Protein AF-A0A7K3Y9C2-F1 (afdb_monomer_lite)

Structure (mmCIF, N/CA/C/O backbone):
data_AF-A0A7K3Y9C2-F1
#
_entry.id   AF-A0A7K3Y9C2-F1
#
loop_
_atom_site.group_PDB
_atom_site.id
_atom_site.type_symbol
_atom_site.label_atom_id
_atom_site.label_alt_id
_atom_site.label_comp_id
_atom_site.label_asym_id
_atom_site.label_entity_id
_atom_site.label_seq_id
_atom_site.pdbx_PDB_ins_code
_atom_site.Cartn_x
_atom_site.Cartn_y
_atom_site.Cartn_z
_atom_site.occupancy
_atom_site.B_iso_or_equiv
_atom_site.auth_seq_id
_atom_site.auth_comp_id
_atom_site.auth_asym_id
_atom_site.auth_atom_id
_atom_site.pdbx_PDB_model_num
ATOM 1 N N . ALA A 1 1 ? -25.890 19.179 -31.217 1.00 47.84 1 ALA A N 1
ATOM 2 C CA . ALA A 1 1 ? -26.112 20.233 -30.211 1.00 47.84 1 ALA A CA 1
ATOM 3 C C . ALA A 1 1 ? -24.757 20.587 -29.612 1.00 47.84 1 ALA A C 1
ATOM 5 O O . ALA A 1 1 ? -24.184 19.754 -28.924 1.00 47.84 1 ALA A O 1
ATOM 6 N N . GLY A 1 2 ? -24.186 21.735 -29.985 1.00 57.38 2 GLY A N 1
ATOM 7 C CA . GLY A 1 2 ? -22.928 22.214 -29.406 1.00 57.38 2 GLY A CA 1
ATOM 8 C C . GLY A 1 2 ? -23.226 22.858 -28.059 1.00 57.38 2 GLY A C 1
ATOM 9 O O . GLY A 1 2 ? -23.941 23.855 -28.025 1.00 57.38 2 GLY A O 1
ATOM 10 N N . GLY A 1 3 ? -22.759 22.252 -26.968 1.00 66.88 3 GLY A N 1
ATOM 11 C CA . GLY A 1 3 ? -22.829 22.876 -25.648 1.00 66.88 3 GLY A CA 1
ATOM 12 C C . GLY A 1 3 ? -21.971 24.137 -25.637 1.00 66.88 3 GLY A C 1
ATOM 13 O O . GLY A 1 3 ? -20.854 24.118 -26.154 1.00 66.88 3 GLY A O 1
ATOM 14 N N . ASP A 1 4 ? -22.504 25.223 -25.080 1.00 81.62 4 ASP A N 1
ATOM 15 C CA . ASP A 1 4 ? -21.773 26.474 -24.869 1.00 81.62 4 ASP A CA 1
ATOM 16 C C . ASP A 1 4 ? -20.425 26.154 -24.183 1.00 81.62 4 ASP A C 1
ATOM 18 O O . ASP A 1 4 ? -20.435 25.390 -23.208 1.00 81.62 4 ASP A O 1
ATOM 22 N N . PRO A 1 5 ? -19.268 26.659 -24.657 1.00 79.31 5 PRO A N 1
ATOM 23 C CA . PRO A 1 5 ? -17.958 26.405 -24.049 1.00 79.31 5 PRO A CA 1
ATOM 24 C C . PRO A 1 5 ? -17.935 26.552 -22.520 1.00 79.31 5 PRO A C 1
ATOM 26 O O . PRO A 1 5 ? -17.231 25.802 -21.841 1.00 79.31 5 PRO A O 1
ATOM 29 N N . ALA A 1 6 ? -18.760 27.447 -21.966 1.00 82.12 6 ALA A N 1
ATOM 30 C CA . ALA A 1 6 ? -18.938 27.603 -20.524 1.00 82.12 6 ALA A CA 1
ATOM 31 C C . ALA A 1 6 ? -19.535 26.352 -19.843 1.00 82.12 6 ALA A C 1
ATOM 33 O O . ALA A 1 6 ? -19.075 25.942 -18.778 1.00 82.12 6 ALA A O 1
ATOM 34 N N . THR A 1 7 ? -20.521 25.701 -20.467 1.00 84.06 7 THR A N 1
ATOM 35 C CA . THR A 1 7 ? -21.143 24.465 -19.952 1.00 84.06 7 THR A CA 1
ATOM 36 C C . THR A 1 7 ? -20.199 23.265 -20.017 1.00 84.06 7 THR A C 1
ATOM 38 O O . THR A 1 7 ? -20.159 22.465 -19.083 1.00 84.06 7 THR A O 1
ATOM 41 N N . ILE A 1 8 ? -19.380 23.174 -21.070 1.00 84.31 8 ILE A N 1
ATOM 42 C CA . ILE A 1 8 ? -18.349 22.135 -21.203 1.00 84.31 8 ILE A CA 1
ATOM 43 C C . ILE A 1 8 ? -17.250 22.340 -20.149 1.00 84.31 8 ILE A C 1
ATOM 45 O O . ILE A 1 8 ? -16.832 21.380 -19.502 1.00 84.31 8 ILE A O 1
ATOM 49 N N . GLY A 1 9 ? -16.828 23.589 -19.918 1.00 85.06 9 GLY A N 1
ATOM 50 C CA . GLY A 1 9 ? -15.860 23.938 -18.875 1.00 85.06 9 GLY A CA 1
ATOM 51 C C . GLY A 1 9 ? -16.359 23.615 -17.462 1.00 85.06 9 GLY A C 1
ATOM 52 O O . GLY A 1 9 ? -15.638 22.997 -16.679 1.00 85.06 9 GLY A O 1
ATOM 53 N N . ALA A 1 10 ? -17.610 23.956 -17.145 1.00 85.56 10 ALA A N 1
ATOM 54 C CA . ALA A 1 10 ? -18.220 23.639 -15.853 1.00 85.56 10 ALA A CA 1
ATOM 55 C C . ALA A 1 10 ? -18.346 22.121 -15.623 1.00 85.56 10 ALA A C 1
ATOM 57 O O . ALA A 1 10 ? -18.018 21.626 -14.541 1.00 85.56 10 ALA A O 1
ATOM 58 N N . ALA A 1 11 ? -18.752 21.365 -16.649 1.00 86.44 11 ALA A N 1
ATOM 59 C CA . ALA A 1 11 ? -18.808 19.908 -16.580 1.00 86.44 11 ALA A CA 1
ATOM 60 C C . ALA A 1 11 ? -17.414 19.297 -16.351 1.00 86.44 11 ALA A C 1
ATOM 62 O O . ALA A 1 11 ? -17.256 18.465 -15.458 1.00 86.44 11 ALA A O 1
ATOM 63 N N . ALA A 1 12 ? -16.385 19.758 -17.068 1.00 87.00 12 ALA A N 1
ATOM 64 C CA . ALA A 1 12 ? -15.012 19.288 -16.883 1.00 87.00 12 ALA A CA 1
ATOM 65 C C . ALA A 1 12 ? -14.486 19.540 -15.456 1.00 87.00 12 ALA A C 1
ATOM 67 O O . ALA A 1 12 ? -13.911 18.638 -14.848 1.00 87.00 12 ALA A O 1
ATOM 68 N N . LEU A 1 13 ? -14.736 20.724 -14.885 1.00 90.62 13 LEU A N 1
ATOM 69 C CA . LEU A 1 13 ? -14.344 21.043 -13.507 1.00 90.62 13 LEU A CA 1
ATOM 70 C C . LEU A 1 13 ? -15.074 20.175 -12.475 1.00 90.62 13 LEU A C 1
ATOM 72 O O . LEU A 1 13 ? -14.453 19.722 -11.514 1.00 90.62 13 LEU A O 1
ATOM 76 N N . SER A 1 14 ? -16.363 19.892 -12.685 1.00 90.81 14 SER A N 1
ATOM 77 C CA . SER A 1 14 ? -17.124 18.996 -11.803 1.00 90.81 14 SER A CA 1
ATOM 78 C C . SER A 1 14 ? -16.601 17.555 -11.834 1.00 90.81 14 SER A C 1
ATOM 80 O O . SER A 1 14 ? -16.466 16.927 -10.785 1.00 90.81 14 SER A O 1
ATOM 82 N N . ILE A 1 15 ? -16.222 17.054 -13.015 1.00 93.38 15 ILE A N 1
ATOM 83 C CA . ILE A 1 15 ? -15.630 15.721 -13.184 1.00 93.38 15 ILE A CA 1
ATOM 84 C C . ILE A 1 15 ? -14.265 15.656 -12.498 1.00 93.38 15 ILE A C 1
ATOM 86 O O . ILE A 1 15 ? -14.013 14.728 -11.734 1.00 93.38 15 ILE A O 1
ATOM 90 N N . LEU A 1 16 ? -13.401 16.653 -12.711 1.00 93.44 16 LEU A N 1
ATOM 91 C CA . LEU A 1 16 ? -12.095 16.725 -12.051 1.00 93.44 16 LEU A CA 1
ATOM 92 C C . LEU A 1 16 ? -12.230 16.798 -10.525 1.00 93.44 16 LEU A C 1
ATOM 94 O O . LEU A 1 16 ? -11.504 16.102 -9.816 1.00 93.44 16 LEU A O 1
ATOM 98 N N . GLY A 1 17 ? -13.191 17.577 -10.021 1.00 93.62 17 GLY A N 1
ATOM 99 C CA . GLY A 1 17 ? -13.507 17.635 -8.595 1.00 93.62 17 GLY A CA 1
ATOM 100 C C . GLY A 1 17 ? -13.961 16.281 -8.042 1.00 93.62 17 GLY A C 1
ATOM 101 O O . GLY A 1 17 ? -13.461 15.837 -7.009 1.00 93.62 17 GLY A O 1
ATOM 102 N N . GLY A 1 18 ? -14.846 15.582 -8.760 1.00 93.94 18 GLY A N 1
ATOM 103 C CA . GLY A 1 18 ? -15.291 14.235 -8.397 1.00 93.94 18 GLY A CA 1
ATOM 104 C C . GLY A 1 18 ? -14.152 13.211 -8.378 1.00 93.94 18 GLY A C 1
ATOM 105 O O . GLY A 1 18 ? -14.031 12.448 -7.421 1.00 93.94 18 GLY A O 1
ATOM 106 N N . ILE A 1 19 ? -13.277 13.229 -9.390 1.00 95.50 19 ILE A N 1
ATOM 107 C CA . ILE A 1 19 ? -12.105 12.342 -9.480 1.00 95.50 19 ILE A CA 1
ATOM 108 C C . ILE A 1 19 ? -11.137 12.599 -8.325 1.00 95.50 19 ILE A C 1
ATOM 110 O O . ILE A 1 19 ? -10.627 11.645 -7.740 1.00 95.50 19 ILE A O 1
ATOM 114 N N . LEU A 1 20 ? -10.898 13.863 -7.965 1.00 95.69 20 LEU A N 1
ATOM 115 C CA . LEU A 1 20 ? -10.007 14.208 -6.859 1.00 95.69 20 LEU A CA 1
ATOM 116 C C . LEU A 1 20 ? -10.515 13.631 -5.532 1.00 95.69 20 LEU A C 1
ATOM 118 O O . LEU A 1 20 ? -9.756 12.985 -4.810 1.00 95.69 20 LEU A O 1
ATOM 122 N N . ILE A 1 21 ? -11.805 13.812 -5.234 1.00 96.25 21 ILE A N 1
ATOM 123 C CA . ILE A 1 21 ? -12.427 13.275 -4.015 1.00 96.25 21 ILE A CA 1
ATOM 124 C C . ILE A 1 21 ? -12.374 11.744 -4.018 1.00 96.25 21 ILE A C 1
ATOM 126 O O . ILE A 1 21 ? -11.964 11.140 -3.027 1.00 96.25 21 ILE A O 1
ATOM 130 N N . ALA A 1 22 ? -12.735 11.110 -5.137 1.00 95.88 22 ALA A N 1
ATOM 131 C CA . ALA A 1 22 ? -12.680 9.658 -5.269 1.00 95.88 22 ALA A CA 1
ATOM 132 C C . ALA A 1 22 ? -11.251 9.123 -5.091 1.00 95.88 22 ALA A C 1
ATOM 134 O O . ALA A 1 22 ? -11.059 8.107 -4.429 1.00 95.88 22 ALA A O 1
ATOM 135 N N . GLY A 1 23 ? -10.246 9.826 -5.620 1.00 95.56 23 GLY A N 1
ATOM 136 C CA . GLY A 1 23 ? -8.835 9.487 -5.460 1.00 95.56 23 GLY A CA 1
ATOM 137 C C . GLY A 1 23 ? -8.378 9.546 -4.004 1.00 95.56 23 GLY A C 1
ATOM 138 O O . GLY A 1 23 ? -7.730 8.617 -3.529 1.00 95.56 23 GLY A O 1
ATOM 139 N N . ILE A 1 24 ? -8.770 10.587 -3.264 1.00 95.94 24 ILE A N 1
ATOM 140 C CA . ILE A 1 24 ? -8.467 10.701 -1.829 1.00 95.94 24 ILE A CA 1
ATOM 141 C C . ILE A 1 24 ? -9.093 9.536 -1.055 1.00 95.94 24 ILE A C 1
ATOM 143 O O . ILE A 1 24 ? -8.410 8.880 -0.268 1.00 95.94 24 ILE A O 1
ATOM 147 N N . ILE A 1 25 ? -10.370 9.238 -1.308 1.00 95.88 25 ILE A N 1
ATOM 148 C CA . ILE A 1 25 ? -11.062 8.112 -0.667 1.00 95.88 25 ILE A CA 1
ATOM 149 C C . ILE A 1 25 ? -10.375 6.792 -1.025 1.00 95.88 25 ILE A C 1
ATOM 151 O O . ILE A 1 25 ? -10.136 5.976 -0.140 1.00 95.88 25 ILE A O 1
ATOM 155 N N . ALA A 1 26 ? -10.003 6.588 -2.290 1.00 94.56 26 ALA A N 1
ATOM 156 C CA . ALA A 1 26 ? -9.313 5.382 -2.735 1.00 94.56 26 ALA A CA 1
ATOM 157 C C . ALA A 1 26 ? -7.971 5.186 -2.016 1.00 94.56 26 ALA A C 1
ATOM 159 O O . ALA A 1 26 ? -7.663 4.068 -1.613 1.00 94.56 26 ALA A O 1
AT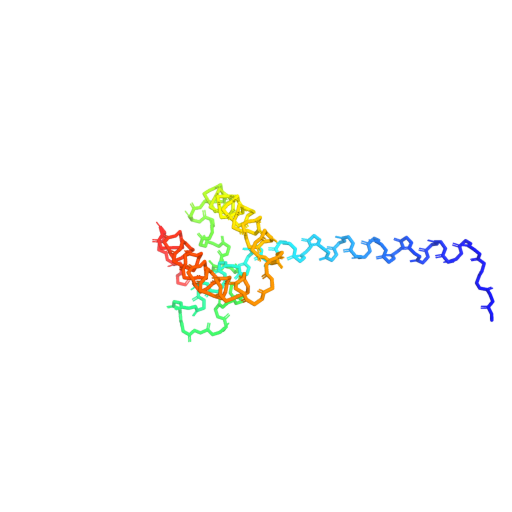OM 160 N N . ILE A 1 27 ? -7.202 6.257 -1.795 1.00 91.56 27 ILE A N 1
ATOM 161 C CA . ILE A 1 27 ? -5.933 6.199 -1.054 1.00 91.56 27 ILE A CA 1
ATOM 162 C C . ILE A 1 27 ? -6.171 5.804 0.408 1.00 91.56 27 ILE A C 1
ATOM 164 O O . ILE A 1 27 ? -5.499 4.909 0.920 1.00 91.56 27 ILE A O 1
ATOM 168 N N . ILE A 1 28 ? -7.150 6.426 1.072 1.00 91.94 28 ILE A N 1
ATOM 169 C CA . ILE A 1 28 ? -7.506 6.096 2.461 1.00 91.94 28 ILE A CA 1
ATOM 170 C C . ILE A 1 28 ? -7.977 4.641 2.559 1.00 91.94 28 ILE A C 1
ATOM 172 O O . ILE A 1 28 ? -7.560 3.900 3.449 1.00 91.94 28 ILE A O 1
ATOM 176 N N . MET A 1 29 ? -8.814 4.200 1.622 1.00 93.25 29 MET A N 1
ATOM 177 C CA . MET A 1 29 ? -9.307 2.827 1.595 1.00 93.25 29 MET A CA 1
ATOM 178 C C . MET A 1 29 ? -8.190 1.828 1.305 1.00 93.25 29 MET A C 1
ATOM 180 O O . MET A 1 29 ? -8.154 0.791 1.954 1.00 93.25 29 MET A O 1
ATOM 184 N N . ALA A 1 30 ? -7.251 2.130 0.405 1.00 90.88 30 ALA A N 1
ATOM 185 C CA . ALA A 1 30 ? -6.097 1.272 0.135 1.00 90.88 30 ALA A CA 1
ATOM 186 C C . ALA A 1 30 ? -5.228 1.086 1.388 1.00 90.88 30 ALA A C 1
ATOM 188 O O . ALA A 1 30 ? -4.805 -0.028 1.697 1.00 90.88 30 ALA A O 1
ATOM 189 N N . PHE A 1 31 ? -5.025 2.164 2.145 1.00 90.56 31 PHE A N 1
ATOM 190 C CA . PHE A 1 31 ? -4.303 2.138 3.413 1.00 90.56 31 PHE A CA 1
ATOM 191 C C . PHE A 1 31 ? -4.965 1.205 4.438 1.00 90.56 31 PHE A C 1
ATOM 193 O O . PHE A 1 31 ? -4.291 0.381 5.054 1.00 90.56 31 PHE A O 1
ATOM 200 N N . ILE A 1 32 ? -6.289 1.297 4.597 1.00 91.69 32 ILE A N 1
ATOM 201 C CA . ILE A 1 32 ? -7.052 0.436 5.513 1.00 91.69 32 ILE A CA 1
ATOM 202 C C . ILE A 1 32 ? -7.104 -1.008 4.987 1.00 91.69 32 ILE A C 1
ATOM 204 O O . ILE A 1 32 ? -6.995 -1.957 5.764 1.00 91.69 32 ILE A O 1
ATOM 208 N N . ALA A 1 33 ? -7.220 -1.189 3.669 1.00 92.50 33 ALA A N 1
ATOM 209 C CA . ALA A 1 33 ? -7.344 -2.492 3.025 1.00 92.50 33 ALA A CA 1
ATOM 210 C C . ALA A 1 33 ? -6.118 -3.384 3.256 1.00 92.50 33 ALA A C 1
ATOM 212 O O . ALA A 1 33 ? -6.277 -4.585 3.453 1.00 92.50 33 ALA A O 1
ATOM 213 N N . LEU A 1 34 ? -4.908 -2.818 3.293 1.00 91.56 34 LEU A N 1
ATOM 214 C CA . LEU A 1 34 ? -3.694 -3.583 3.602 1.00 91.56 34 LEU A CA 1
ATOM 215 C C . LEU A 1 34 ? -3.795 -4.275 4.965 1.00 91.56 34 LEU A C 1
ATOM 217 O O . LEU A 1 34 ? -3.464 -5.450 5.088 1.00 91.56 34 LEU A O 1
ATOM 221 N N . PHE A 1 35 ? -4.326 -3.578 5.967 1.00 91.50 35 PHE A N 1
ATOM 222 C CA . PHE A 1 35 ? -4.540 -4.132 7.300 1.00 91.50 35 PHE A CA 1
ATOM 223 C C . PHE A 1 35 ? -5.744 -5.092 7.341 1.00 91.50 35 PHE A C 1
ATOM 225 O O . PHE A 1 35 ? -5.703 -6.134 7.996 1.00 91.50 35 PHE A O 1
ATOM 232 N N . ALA A 1 36 ? -6.804 -4.781 6.591 1.00 92.69 36 ALA A N 1
ATOM 233 C CA . ALA A 1 36 ? -7.983 -5.633 6.446 1.00 92.69 36 ALA A CA 1
ATOM 234 C C . ALA A 1 36 ? -7.651 -7.017 5.866 1.00 92.69 36 ALA A C 1
ATOM 236 O O . ALA A 1 36 ? -8.156 -8.027 6.354 1.00 92.69 36 ALA A O 1
ATOM 237 N N . ILE A 1 37 ? -6.770 -7.075 4.860 1.00 93.12 37 ILE A N 1
ATOM 238 C CA . ILE A 1 37 ? -6.293 -8.330 4.258 1.00 93.12 37 ILE A CA 1
ATOM 239 C C . ILE A 1 37 ? -5.585 -9.193 5.308 1.00 93.12 37 ILE A C 1
ATOM 241 O O . ILE A 1 37 ? -5.771 -10.409 5.337 1.00 93.12 37 ILE A O 1
ATOM 245 N N . MET A 1 38 ? -4.814 -8.574 6.206 1.00 92.62 38 MET A N 1
ATOM 246 C CA . MET A 1 38 ? -4.151 -9.289 7.295 1.00 92.62 38 MET A CA 1
ATOM 247 C C . MET A 1 38 ? -5.165 -9.881 8.270 1.00 92.62 38 MET A C 1
ATOM 249 O O . MET A 1 38 ? -5.080 -11.069 8.575 1.00 92.62 38 MET A O 1
ATOM 253 N N . ARG A 1 39 ? -6.169 -9.101 8.689 1.00 91.81 39 ARG A N 1
ATOM 254 C CA . ARG A 1 39 ? -7.248 -9.598 9.555 1.00 91.81 39 ARG A CA 1
ATOM 255 C C . ARG A 1 39 ? -8.011 -10.745 8.896 1.00 91.81 39 ARG A C 1
ATOM 257 O O . ARG A 1 39 ? -8.199 -11.777 9.534 1.00 91.81 39 ARG A O 1
ATOM 264 N N . PHE A 1 40 ? -8.380 -10.614 7.622 1.00 93.00 40 PHE A N 1
ATOM 265 C CA . PHE A 1 40 ? -9.003 -11.694 6.850 1.00 93.00 40 PHE A CA 1
ATOM 266 C C . PHE A 1 40 ? -8.169 -12.977 6.897 1.00 93.00 40 PHE A C 1
ATOM 268 O O . PHE A 1 40 ? -8.685 -14.039 7.230 1.00 93.00 40 PHE A O 1
ATOM 275 N N . ALA A 1 41 ? -6.864 -12.861 6.652 1.00 91.31 41 ALA A N 1
ATOM 276 C CA . ALA A 1 41 ? -5.949 -13.995 6.654 1.00 91.31 41 ALA A CA 1
ATOM 277 C C . ALA A 1 41 ? -5.712 -14.631 8.040 1.00 91.31 41 ALA A C 1
ATOM 279 O O . ALA A 1 41 ? -5.125 -15.705 8.095 1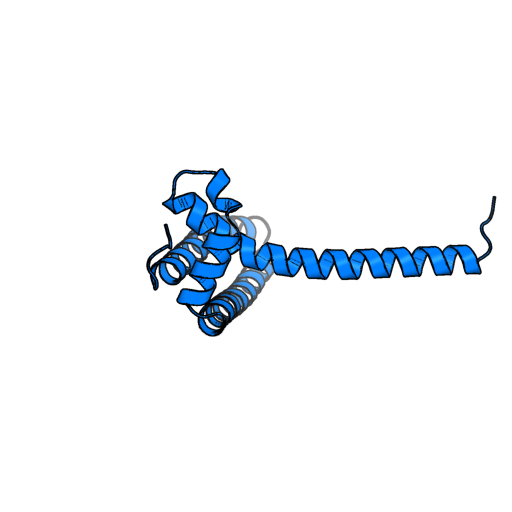.00 91.31 41 ALA A O 1
ATOM 280 N N . ARG A 1 42 ? -6.081 -13.972 9.152 1.00 90.69 42 ARG A N 1
ATOM 281 C CA . ARG A 1 42 ? -5.916 -14.497 10.528 1.00 90.69 42 ARG A CA 1
ATOM 282 C C . ARG A 1 42 ? -7.222 -14.973 11.155 1.00 90.69 42 ARG A C 1
ATOM 284 O O . ARG A 1 42 ? -7.192 -15.751 12.098 1.00 90.69 42 ARG A O 1
ATOM 291 N N . THR A 1 43 ? -8.348 -14.471 10.665 1.00 89.50 43 THR A N 1
ATOM 292 C CA . THR A 1 43 ? -9.685 -14.778 11.191 1.00 89.50 43 THR A CA 1
ATOM 293 C C . THR A 1 43 ? -10.423 -15.819 10.354 1.00 89.50 43 THR A C 1
ATOM 295 O O . THR A 1 43 ? -11.515 -16.228 10.740 1.00 89.50 43 THR A O 1
ATOM 298 N N . ASP A 1 44 ? -9.867 -16.210 9.200 1.00 85.81 44 ASP A N 1
ATOM 299 C CA . ASP A 1 44 ? -10.474 -17.130 8.228 1.00 85.81 44 ASP A CA 1
ATOM 300 C C . ASP A 1 44 ? -11.913 -16.739 7.820 1.00 85.81 44 ASP A C 1
ATOM 302 O O . ASP A 1 44 ? -12.714 -17.566 7.384 1.00 85.81 44 ASP A O 1
ATOM 306 N N . SER A 1 45 ? -12.253 -15.448 7.930 1.00 89.81 45 SER A N 1
ATOM 307 C CA . SER A 1 45 ? -13.589 -14.912 7.670 1.00 89.81 45 SER A CA 1
ATOM 308 C C . SER A 1 45 ? -13.514 -13.690 6.769 1.00 89.81 45 SER A C 1
ATOM 310 O O . SER A 1 45 ? -12.992 -12.641 7.145 1.00 89.81 45 SER A O 1
ATOM 312 N N . PHE A 1 46 ? -14.088 -13.789 5.567 1.00 88.62 46 PHE A N 1
ATOM 313 C CA . PHE A 1 46 ? -14.114 -12.670 4.619 1.00 88.62 46 PHE A CA 1
ATOM 314 C C . PHE A 1 46 ? -14.852 -11.443 5.176 1.00 88.62 46 PHE A C 1
ATOM 316 O O . PHE A 1 46 ? -14.477 -10.311 4.881 1.00 88.62 46 PHE A O 1
ATOM 323 N N . GLY A 1 47 ? -15.861 -11.656 6.030 1.00 90.44 47 GLY A N 1
ATOM 324 C CA . GLY A 1 47 ? -16.597 -10.570 6.682 1.00 90.44 47 GLY A CA 1
ATOM 3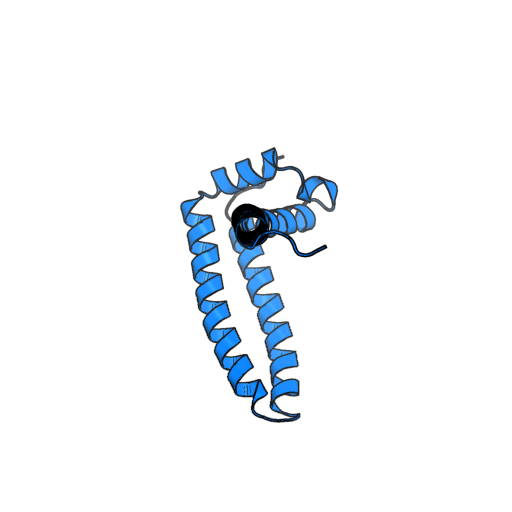25 C C . GLY A 1 47 ? -15.721 -9.717 7.604 1.00 90.44 47 GLY A C 1
ATOM 326 O O . GLY A 1 47 ? -15.924 -8.508 7.695 1.00 90.44 47 GLY A O 1
ATOM 327 N N . GLU A 1 48 ? -14.690 -10.306 8.212 1.00 92.25 48 GLU A N 1
ATOM 328 C CA . GLU A 1 48 ? -13.773 -9.589 9.104 1.00 92.25 48 GLU A CA 1
ATOM 329 C C . GLU A 1 48 ? -12.871 -8.592 8.370 1.00 92.25 48 GLU A C 1
ATOM 331 O O . GLU A 1 48 ? -12.424 -7.615 8.971 1.00 92.25 48 GLU A O 1
ATOM 336 N N . ALA A 1 49 ? -12.675 -8.755 7.056 1.00 91.75 49 ALA A N 1
ATOM 337 C CA . ALA A 1 49 ? -12.008 -7.749 6.227 1.00 91.75 49 ALA A CA 1
ATOM 338 C C . ALA A 1 49 ? -12.767 -6.406 6.209 1.00 91.75 49 ALA A C 1
ATOM 340 O O . ALA A 1 49 ? -12.184 -5.359 5.943 1.00 91.75 49 ALA A O 1
ATOM 341 N N . PHE A 1 50 ? -14.071 -6.422 6.493 1.00 93.50 50 PHE A N 1
ATOM 342 C CA . PHE A 1 50 ? -14.933 -5.238 6.499 1.00 93.50 50 PHE A CA 1
ATOM 343 C C . PHE A 1 50 ? -15.344 -4.815 7.911 1.00 93.50 50 PHE A C 1
ATOM 345 O O . PHE A 1 50 ? -16.142 -3.890 8.072 1.00 93.50 50 PHE A O 1
ATOM 352 N N . ASN A 1 51 ? -14.791 -5.449 8.948 1.00 93.81 51 ASN A N 1
ATOM 353 C CA . ASN A 1 51 ? -15.018 -5.057 10.332 1.00 93.81 51 ASN A CA 1
ATOM 354 C C . ASN A 1 51 ? -14.196 -3.798 10.665 1.00 93.81 51 ASN A C 1
ATOM 356 O O . ASN A 1 51 ? -13.171 -3.843 11.346 1.00 93.81 51 ASN A O 1
ATOM 360 N N . PHE A 1 52 ? -14.639 -2.648 10.143 1.00 91.06 52 PHE A N 1
ATOM 361 C CA . PHE A 1 52 ? -13.928 -1.371 10.261 1.00 91.06 52 PHE A CA 1
ATOM 362 C C . PHE A 1 52 ? -13.686 -0.961 11.713 1.00 91.06 52 PHE A C 1
ATOM 364 O O . PHE A 1 52 ? -12.643 -0.387 12.011 1.00 91.06 52 PHE A O 1
ATOM 371 N N . SER A 1 53 ? -14.616 -1.273 12.622 1.00 91.75 53 SER A N 1
ATOM 372 C CA . SER A 1 53 ? -14.442 -0.984 14.047 1.00 91.75 53 SER A CA 1
ATOM 373 C C . SER A 1 53 ? -13.229 -1.725 14.607 1.00 91.75 53 SER A C 1
ATOM 375 O O . SER A 1 53 ? -12.338 -1.099 15.183 1.00 91.75 53 SER A O 1
ATOM 377 N N . ALA A 1 54 ? -13.137 -3.034 14.362 1.00 92.00 54 ALA A N 1
ATOM 378 C CA . ALA A 1 54 ? -12.020 -3.837 14.833 1.00 92.00 54 ALA A CA 1
ATOM 379 C C . ALA A 1 54 ? -10.699 -3.472 14.137 1.00 92.00 54 ALA A C 1
ATOM 381 O O . ALA A 1 54 ? -9.669 -3.375 14.801 1.00 92.00 54 ALA A O 1
ATOM 382 N N . ILE A 1 55 ? -10.725 -3.194 12.828 1.00 92.62 55 ILE A N 1
ATOM 383 C CA . ILE A 1 55 ? -9.540 -2.778 12.060 1.00 92.62 55 ILE A CA 1
ATOM 384 C C . ILE A 1 55 ? -8.979 -1.455 12.591 1.00 92.62 55 ILE A C 1
ATOM 386 O O . ILE A 1 55 ? -7.796 -1.371 12.913 1.00 92.62 55 ILE A O 1
ATOM 390 N N . LEU A 1 56 ? -9.818 -0.424 12.725 1.00 92.44 56 LEU A N 1
ATOM 391 C CA . LEU A 1 56 ? -9.380 0.887 13.210 1.00 92.44 56 LEU A CA 1
ATOM 392 C C . LEU A 1 56 ? -8.936 0.830 14.676 1.00 92.44 56 LEU A C 1
ATOM 394 O O . LEU A 1 56 ? -7.983 1.514 15.047 1.00 92.44 56 LEU A O 1
ATOM 398 N N . ASN A 1 57 ? -9.572 -0.012 15.496 1.00 93.75 57 ASN A N 1
ATOM 399 C CA . ASN A 1 57 ? -9.142 -0.260 16.870 1.00 93.75 57 ASN A CA 1
ATOM 400 C C . ASN A 1 57 ? -7.764 -0.937 16.912 1.00 93.75 57 ASN A C 1
ATOM 402 O O . ASN A 1 57 ? -6.898 -0.526 17.678 1.00 93.75 57 ASN A O 1
ATOM 406 N N . HIS A 1 58 ? -7.522 -1.940 16.065 1.00 93.12 58 HIS A N 1
ATOM 407 C CA . HIS A 1 58 ? -6.233 -2.632 16.000 1.00 93.12 58 HIS A CA 1
ATOM 408 C C . HIS A 1 58 ? -5.111 -1.699 15.527 1.00 93.12 58 HIS A C 1
ATOM 410 O O . HIS A 1 58 ? -4.082 -1.610 16.190 1.00 93.12 58 HIS A O 1
ATOM 416 N N . ILE A 1 59 ? -5.339 -0.915 14.468 1.00 92.06 59 ILE A N 1
ATOM 417 C CA . ILE A 1 59 ? -4.393 0.125 14.023 1.00 92.06 59 ILE A CA 1
ATOM 418 C C . ILE A 1 59 ? -4.158 1.153 15.140 1.00 92.06 59 ILE A C 1
ATOM 420 O O . ILE A 1 59 ? -3.026 1.568 15.381 1.00 92.06 59 ILE A O 1
ATOM 424 N N . GLY A 1 60 ? -5.213 1.548 15.857 1.00 91.38 60 GLY A N 1
ATOM 425 C CA . GLY A 1 60 ? -5.119 2.449 17.004 1.00 91.38 60 GLY A CA 1
ATOM 426 C C . GLY A 1 60 ? -4.248 1.893 18.134 1.00 91.38 60 GLY A C 1
ATOM 427 O O . GLY A 1 60 ? -3.439 2.637 18.683 1.00 91.38 60 GLY A O 1
ATOM 428 N N . LYS A 1 61 ? -4.365 0.594 18.440 1.00 93.38 61 LYS A N 1
ATOM 429 C CA . LYS A 1 61 ? -3.533 -0.106 19.435 1.00 93.38 61 LYS A CA 1
ATOM 430 C C . LYS A 1 61 ? -2.070 -0.221 19.005 1.00 93.38 61 LYS A C 1
ATOM 432 O O . LYS A 1 61 ? -1.192 -0.024 19.837 1.00 93.38 61 LYS A O 1
ATOM 437 N N . LEU A 1 62 ? -1.818 -0.511 17.728 1.00 92.44 62 LEU A N 1
ATOM 438 C CA . LEU A 1 62 ? -0.473 -0.517 17.136 1.00 92.44 62 LEU A CA 1
ATOM 439 C C . LEU A 1 62 ? 0.166 0.883 17.151 1.00 92.44 62 LEU A C 1
ATOM 441 O O . LEU A 1 62 ? 1.379 1.038 17.289 1.00 92.44 62 LEU A O 1
ATOM 445 N N . GLY A 1 63 ? -0.674 1.907 17.022 1.00 91.88 63 GLY A N 1
ATOM 446 C CA . GLY A 1 63 ? -0.286 3.298 16.883 1.00 91.88 63 GLY A CA 1
ATOM 447 C C . GLY A 1 63 ? -0.233 3.708 15.414 1.00 91.88 63 GLY A C 1
ATOM 448 O O . GLY A 1 63 ? 0.518 3.158 14.608 1.00 91.88 63 GLY A O 1
ATOM 449 N N . TRP A 1 64 ? -0.991 4.752 15.068 1.00 90.81 64 TRP A N 1
ATOM 450 C CA . TRP A 1 64 ? -1.034 5.297 13.707 1.00 90.81 64 TRP A CA 1
ATOM 451 C C . TRP A 1 64 ? 0.344 5.717 13.188 1.00 90.81 64 TRP A C 1
ATOM 453 O O . TRP A 1 64 ? 0.636 5.515 12.015 1.00 90.81 64 TRP A O 1
ATOM 463 N N . GLY A 1 65 ? 1.206 6.253 14.057 1.00 92.00 65 GLY A N 1
ATOM 464 C CA . GLY A 1 65 ? 2.581 6.603 13.698 1.00 92.00 65 GLY A CA 1
ATOM 465 C C . GLY A 1 65 ? 3.391 5.385 13.252 1.00 92.00 65 GLY A C 1
ATOM 466 O O . GLY A 1 65 ? 3.986 5.417 12.180 1.00 92.00 65 GLY A O 1
ATOM 467 N N . THR A 1 66 ? 3.351 4.296 14.026 1.00 92.88 66 THR A N 1
ATOM 468 C CA . THR A 1 66 ? 4.023 3.026 13.706 1.00 92.88 66 THR A CA 1
ATOM 469 C C . THR A 1 66 ? 3.534 2.464 12.377 1.00 92.88 66 THR A C 1
ATOM 471 O O . THR A 1 66 ? 4.337 2.131 11.509 1.00 92.88 66 THR A O 1
ATOM 474 N N . TRP A 1 67 ? 2.215 2.437 12.172 1.00 92.69 67 TRP A N 1
ATOM 475 C CA . TRP A 1 67 ? 1.625 1.936 10.934 1.00 92.69 67 TRP A CA 1
ATOM 476 C C . TRP A 1 67 ? 1.996 2.789 9.707 1.00 92.69 67 TRP A C 1
ATOM 478 O O . TRP A 1 67 ? 2.377 2.254 8.666 1.00 92.69 67 TRP A O 1
ATOM 488 N N . ILE A 1 68 ? 1.963 4.11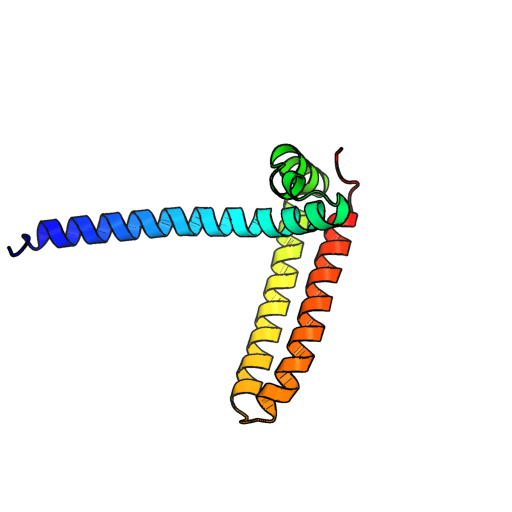9 9.831 1.00 92.69 68 ILE A N 1
ATOM 489 C CA . ILE A 1 68 ? 2.387 5.033 8.759 1.00 92.69 68 ILE A CA 1
ATOM 490 C C . ILE A 1 68 ? 3.876 4.848 8.447 1.00 92.69 68 ILE A C 1
ATOM 492 O O . ILE A 1 68 ? 4.246 4.771 7.277 1.00 92.69 68 ILE A O 1
ATOM 496 N N . ILE A 1 69 ? 4.731 4.741 9.469 1.00 94.19 69 ILE A N 1
ATOM 497 C CA . ILE A 1 69 ? 6.166 4.487 9.287 1.00 94.19 69 ILE A CA 1
ATOM 498 C C . ILE A 1 69 ? 6.379 3.164 8.554 1.00 94.19 69 ILE A C 1
ATOM 500 O O . ILE A 1 69 ? 7.182 3.116 7.623 1.00 94.19 69 ILE A O 1
ATOM 504 N N . ALA A 1 70 ? 5.635 2.117 8.915 1.00 93.69 70 ALA A N 1
ATOM 505 C CA . ALA A 1 70 ? 5.754 0.828 8.256 1.00 93.69 70 ALA A CA 1
ATOM 506 C C . ALA A 1 70 ? 5.444 0.919 6.752 1.00 93.69 70 ALA A C 1
ATOM 508 O O . ALA A 1 70 ? 6.183 0.416 5.901 1.00 93.69 70 ALA A O 1
ATOM 509 N N . LEU A 1 71 ? 4.387 1.649 6.402 1.00 92.75 71 LEU A N 1
ATOM 510 C CA . LEU A 1 71 ? 4.030 1.891 5.009 1.00 92.75 71 LEU A CA 1
ATOM 511 C C . LEU A 1 71 ? 5.050 2.755 4.269 1.00 92.75 71 LEU A C 1
ATOM 513 O O . LEU A 1 71 ? 5.332 2.480 3.107 1.00 92.75 71 LEU A O 1
ATOM 517 N N . ILE A 1 72 ? 5.637 3.761 4.921 1.00 94.56 72 ILE A N 1
ATOM 518 C CA . ILE A 1 72 ? 6.706 4.578 4.330 1.00 94.56 72 ILE A CA 1
ATOM 519 C C . ILE A 1 72 ? 7.941 3.718 4.044 1.00 94.56 72 ILE A C 1
ATOM 521 O O . ILE A 1 72 ? 8.510 3.815 2.957 1.00 94.56 72 ILE A O 1
ATOM 525 N N . ILE A 1 73 ? 8.343 2.854 4.980 1.00 95.75 73 ILE A N 1
ATOM 526 C CA . ILE A 1 73 ? 9.466 1.928 4.785 1.00 95.75 73 ILE A CA 1
ATOM 527 C C . ILE A 1 73 ? 9.195 1.034 3.576 1.00 95.75 73 ILE A C 1
ATOM 529 O O . ILE A 1 73 ? 10.035 0.944 2.678 1.00 95.75 73 ILE A O 1
ATOM 533 N N . LEU A 1 74 ? 8.010 0.420 3.511 1.00 94.44 74 LEU A N 1
ATOM 534 C CA . LEU A 1 74 ? 7.658 -0.420 2.374 1.00 94.44 74 LEU A CA 1
ATOM 535 C C . LEU A 1 74 ? 7.611 0.376 1.065 1.00 94.44 74 LEU A C 1
ATOM 537 O O . LEU A 1 74 ? 8.090 -0.120 0.050 1.00 94.44 74 LEU A O 1
ATOM 541 N N . LEU A 1 75 ? 7.083 1.603 1.077 1.00 94.44 75 LEU A N 1
ATOM 542 C CA . LEU A 1 75 ? 7.023 2.476 -0.094 1.00 94.44 75 LEU A CA 1
ATOM 543 C C . LEU A 1 75 ? 8.422 2.768 -0.644 1.00 94.44 75 LEU A C 1
ATOM 545 O O . LEU A 1 75 ? 8.639 2.651 -1.848 1.00 94.44 75 LEU A O 1
ATOM 549 N N . VAL A 1 76 ? 9.384 3.099 0.219 1.00 97.19 76 VAL A N 1
ATOM 550 C CA . VAL A 1 76 ? 10.776 3.338 -0.193 1.00 97.19 76 VAL A CA 1
ATOM 551 C C . VAL A 1 76 ? 11.373 2.083 -0.831 1.00 97.19 76 VAL A C 1
ATOM 553 O O . VAL A 1 76 ? 11.959 2.162 -1.912 1.00 97.19 76 VAL A O 1
ATOM 556 N N . ILE A 1 77 ? 11.180 0.913 -0.216 1.00 96.94 77 ILE A N 1
ATOM 557 C CA . ILE A 1 77 ? 11.669 -0.360 -0.766 1.00 96.94 77 ILE A CA 1
ATOM 558 C C . ILE A 1 77 ? 10.983 -0.671 -2.104 1.00 96.94 77 ILE A C 1
ATOM 560 O O . ILE A 1 77 ? 11.651 -1.089 -3.047 1.00 96.94 77 ILE A O 1
ATOM 564 N N . ALA A 1 78 ? 9.677 -0.425 -2.220 1.00 95.88 78 ALA A N 1
ATOM 565 C CA . ALA A 1 78 ? 8.906 -0.628 -3.443 1.00 95.88 78 ALA A CA 1
ATOM 566 C C . ALA A 1 78 ? 9.368 0.288 -4.584 1.00 95.88 78 ALA A C 1
ATOM 568 O O . ALA A 1 78 ? 9.425 -0.156 -5.728 1.00 95.88 78 ALA A O 1
ATOM 569 N N . ILE A 1 79 ? 9.748 1.535 -4.288 1.00 97.62 79 ILE A N 1
ATOM 570 C CA . ILE A 1 79 ? 10.324 2.462 -5.273 1.00 97.62 79 ILE A CA 1
ATOM 571 C C . ILE A 1 79 ? 11.663 1.926 -5.788 1.00 97.62 79 ILE A C 1
ATOM 573 O O . ILE A 1 79 ? 11.871 1.861 -7.000 1.00 97.62 79 ILE A O 1
ATOM 577 N N . VAL A 1 80 ? 12.557 1.499 -4.889 1.00 97.69 80 VAL A N 1
ATOM 578 C CA . VAL A 1 80 ? 13.861 0.927 -5.270 1.00 97.69 80 VAL A CA 1
ATOM 579 C C . VAL A 1 80 ? 13.672 -0.347 -6.094 1.00 97.69 80 VAL A C 1
ATOM 581 O O . VAL A 1 80 ? 14.278 -0.502 -7.152 1.00 97.69 80 VAL A O 1
ATOM 584 N N . TYR A 1 81 ? 12.787 -1.236 -5.647 1.00 97.44 81 TYR A N 1
ATOM 585 C CA . TYR A 1 81 ? 12.412 -2.448 -6.365 1.00 97.44 81 TYR A CA 1
ATOM 586 C C . TYR A 1 81 ? 11.863 -2.139 -7.765 1.00 97.44 81 TYR A C 1
ATOM 588 O O . TYR A 1 81 ? 12.326 -2.705 -8.754 1.00 97.44 81 TYR A O 1
ATOM 596 N N . GLY A 1 82 ? 10.914 -1.206 -7.861 1.00 96.38 82 GLY A N 1
ATOM 597 C CA . GLY A 1 82 ? 10.294 -0.800 -9.118 1.00 96.38 82 GLY A CA 1
ATOM 598 C C . GLY A 1 82 ? 11.302 -0.202 -10.094 1.00 96.38 82 GLY A C 1
ATOM 599 O O . GLY A 1 82 ? 11.256 -0.509 -11.283 1.00 96.38 82 GLY A O 1
ATOM 600 N N . PHE A 1 83 ? 12.264 0.577 -9.597 1.00 97.06 83 PHE A N 1
ATOM 601 C CA . PHE A 1 83 ? 13.374 1.076 -10.404 1.00 97.06 83 PHE A CA 1
ATOM 602 C C . PHE A 1 83 ? 14.228 -0.070 -10.969 1.00 97.06 83 PHE A C 1
ATOM 604 O O . PHE A 1 83 ? 14.483 -0.102 -12.171 1.00 97.06 83 PHE A O 1
ATOM 611 N N . ILE A 1 84 ? 14.607 -1.051 -10.141 1.00 96.31 84 ILE A N 1
ATOM 612 C CA . ILE A 1 84 ? 15.392 -2.221 -10.576 1.00 96.31 84 ILE A CA 1
ATOM 613 C C . ILE A 1 84 ? 14.634 -3.030 -11.635 1.00 96.31 84 ILE A C 1
ATOM 615 O O . ILE A 1 84 ? 15.193 -3.352 -12.683 1.00 96.31 84 ILE A O 1
ATOM 619 N N . VAL A 1 85 ? 13.354 -3.330 -11.401 1.00 96.25 85 VAL A N 1
ATOM 620 C CA . VAL A 1 85 ? 12.514 -4.052 -12.370 1.00 96.25 85 VAL A CA 1
ATOM 621 C C . VAL A 1 85 ? 12.340 -3.250 -13.660 1.00 96.25 85 VAL A C 1
ATOM 623 O O . VAL A 1 85 ? 12.396 -3.824 -14.747 1.00 96.25 85 VAL A O 1
ATOM 626 N N . GLY A 1 86 ? 12.194 -1.928 -13.561 1.00 94.94 86 GLY A N 1
ATOM 627 C CA . GLY A 1 86 ? 12.128 -1.029 -14.712 1.00 94.94 86 GLY A CA 1
ATOM 628 C C . GLY A 1 86 ? 13.397 -1.071 -15.565 1.00 94.94 86 GLY A C 1
ATOM 629 O O . GLY A 1 86 ? 13.307 -1.116 -16.790 1.00 94.94 86 GLY A O 1
ATOM 630 N N . LEU A 1 87 ? 14.576 -1.143 -14.938 1.00 95.69 87 LEU A N 1
ATOM 631 C CA . LEU A 1 87 ? 15.837 -1.344 -15.656 1.00 95.69 87 LEU A CA 1
ATOM 632 C C . LEU A 1 87 ? 15.900 -2.722 -16.319 1.00 95.69 87 LEU A C 1
ATOM 634 O O . LEU A 1 87 ? 16.291 -2.818 -17.483 1.00 95.69 87 LEU A O 1
ATOM 638 N N . LEU A 1 88 ? 15.479 -3.783 -15.623 1.00 95.56 88 LEU A N 1
ATOM 639 C CA . LEU A 1 88 ? 15.442 -5.135 -16.188 1.00 95.56 88 LEU A CA 1
ATOM 640 C C . LEU A 1 88 ? 14.532 -5.212 -17.416 1.00 95.56 88 LEU A C 1
ATOM 642 O O . LEU A 1 88 ? 14.883 -5.879 -18.383 1.00 95.56 88 LEU A O 1
ATOM 646 N N . ALA A 1 89 ? 13.414 -4.485 -17.432 1.00 92.38 89 ALA A N 1
ATOM 647 C CA . ALA A 1 89 ? 12.490 -4.464 -18.565 1.00 92.38 89 ALA A CA 1
ATOM 648 C C . ALA A 1 89 ? 13.121 -3.961 -19.881 1.00 92.38 89 ALA A C 1
ATOM 650 O O . ALA A 1 89 ? 12.596 -4.258 -20.952 1.0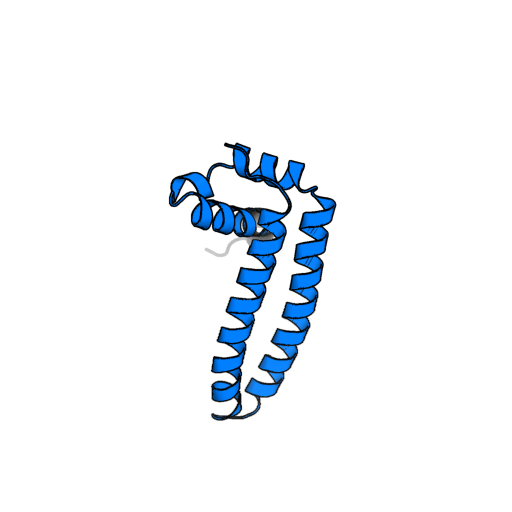0 92.38 89 ALA A O 1
ATOM 651 N N . SER A 1 90 ? 14.259 -3.254 -19.827 1.00 93.38 90 SER A N 1
ATOM 652 C CA . SER A 1 90 ? 15.012 -2.852 -21.025 1.00 93.38 90 SER A CA 1
ATOM 653 C C . SER A 1 90 ? 15.687 -4.022 -21.754 1.00 93.38 90 SER A C 1
ATOM 655 O O . SER A 1 90 ? 16.035 -3.887 -22.925 1.00 93.38 90 SER A O 1
ATOM 657 N N . ILE A 1 91 ? 15.858 -5.169 -21.086 1.00 95.44 91 ILE A N 1
ATOM 658 C CA . ILE A 1 91 ? 16.488 -6.368 -21.641 1.00 95.44 91 ILE A CA 1
ATOM 659 C C . ILE A 1 91 ? 15.386 -7.332 -22.108 1.00 95.44 91 ILE A C 1
ATOM 661 O O . ILE A 1 91 ? 14.715 -7.944 -21.267 1.00 95.44 91 ILE A O 1
ATOM 665 N N . PRO A 1 92 ? 15.204 -7.540 -23.428 1.00 91.31 92 PRO A N 1
ATOM 666 C CA . PRO A 1 92 ? 14.210 -8.479 -23.934 1.00 91.31 92 PRO A CA 1
ATOM 667 C C . PRO A 1 92 ? 14.475 -9.901 -23.425 1.00 91.31 92 PRO A C 1
ATOM 669 O O . PRO A 1 92 ? 15.621 -10.346 -23.379 1.00 91.31 92 PRO A O 1
ATOM 672 N N . ILE A 1 93 ? 13.405 -10.630 -23.088 1.00 94.00 93 ILE A N 1
ATOM 673 C CA . ILE A 1 93 ? 13.401 -12.038 -22.641 1.00 94.00 93 ILE A CA 1
ATOM 674 C C . ILE A 1 93 ? 14.098 -12.267 -21.284 1.00 94.00 93 ILE A C 1
ATOM 676 O O . ILE A 1 93 ? 13.435 -12.684 -20.335 1.00 94.00 93 ILE A O 1
ATOM 680 N N . LEU A 1 94 ? 15.399 -11.981 -21.153 1.00 95.12 94 LEU A N 1
ATOM 681 C CA . LEU A 1 94 ? 16.164 -12.213 -19.918 1.00 95.12 94 LEU A CA 1
ATOM 682 C C . LEU A 1 94 ? 15.695 -11.322 -18.770 1.00 95.12 94 LEU A C 1
ATOM 684 O O . LEU A 1 94 ? 15.514 -11.803 -17.654 1.00 95.12 94 LEU A O 1
ATOM 688 N N . GLY A 1 95 ? 15.468 -10.038 -19.043 1.00 95.56 95 GLY A N 1
ATOM 689 C CA . GLY A 1 95 ? 14.992 -9.094 -18.039 1.00 95.56 95 GLY A CA 1
ATOM 690 C C . GLY A 1 95 ? 13.634 -9.489 -17.475 1.00 95.56 95 GLY A C 1
ATOM 691 O O . GLY A 1 95 ? 13.440 -9.497 -16.261 1.00 95.56 95 GLY A O 1
ATOM 692 N N . TRP A 1 96 ? 12.725 -9.912 -18.354 1.00 94.06 96 TRP A N 1
ATOM 693 C CA . TRP A 1 96 ? 11.418 -10.437 -17.965 1.00 94.06 96 TRP A CA 1
ATOM 694 C C . TRP A 1 96 ? 11.534 -11.712 -17.119 1.00 94.06 96 TRP A C 1
ATOM 696 O O . TRP A 1 96 ? 10.883 -11.817 -16.080 1.00 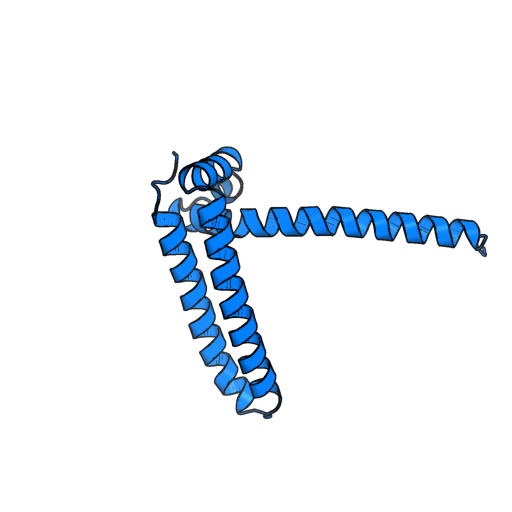94.06 96 TRP A O 1
ATOM 706 N N . LEU A 1 97 ? 12.398 -12.653 -17.517 1.00 96.25 97 LEU A N 1
ATOM 707 C CA . LEU A 1 97 ? 12.596 -13.899 -16.777 1.00 96.25 97 LEU A CA 1
ATOM 708 C C . LEU A 1 97 ? 13.148 -13.638 -15.370 1.00 96.25 97 LEU A C 1
ATOM 710 O O . LEU A 1 97 ? 12.644 -14.200 -14.404 1.00 96.25 97 LEU A O 1
ATOM 714 N N . ILE A 1 98 ? 14.137 -12.749 -15.236 1.00 95.81 98 ILE A N 1
ATOM 715 C CA . ILE A 1 98 ? 14.684 -12.347 -13.931 1.00 95.81 98 ILE A CA 1
ATOM 716 C C . ILE A 1 98 ? 13.606 -11.640 -13.097 1.00 95.81 98 ILE A C 1
ATOM 718 O O . ILE A 1 98 ? 13.429 -11.955 -11.918 1.00 95.81 98 ILE A O 1
ATOM 722 N N . ALA A 1 99 ? 12.852 -10.720 -13.707 1.00 96.00 99 ALA A N 1
ATOM 723 C CA . ALA A 1 99 ? 11.781 -9.995 -13.034 1.00 96.00 99 ALA A CA 1
ATOM 724 C C . ALA A 1 99 ? 10.681 -10.929 -12.509 1.00 96.00 99 ALA A C 1
ATOM 726 O O . ALA A 1 99 ? 10.119 -10.650 -11.455 1.00 96.00 99 ALA A O 1
ATOM 727 N N . LEU A 1 100 ? 10.386 -12.050 -13.176 1.00 95.19 100 LEU A N 1
ATOM 728 C CA . LEU A 1 100 ? 9.421 -13.043 -12.687 1.00 95.19 100 LEU A CA 1
ATOM 729 C C . LEU A 1 100 ? 9.805 -13.547 -11.289 1.00 95.19 100 LEU A C 1
ATOM 731 O O . LEU A 1 100 ? 8.999 -13.467 -10.362 1.00 95.19 100 LEU A O 1
ATOM 735 N N . PHE A 1 101 ? 11.047 -13.998 -11.106 1.00 96.19 101 PHE A N 1
ATOM 736 C CA . PHE A 1 101 ? 11.522 -14.476 -9.804 1.00 96.19 101 PHE A CA 1
ATOM 737 C C . PHE A 1 101 ? 11.609 -13.350 -8.773 1.00 96.19 101 PHE A C 1
ATOM 739 O O . PHE A 1 101 ? 11.270 -13.550 -7.605 1.00 96.19 101 PHE A O 1
ATOM 746 N N . LEU A 1 102 ? 12.013 -12.152 -9.206 1.00 96.50 102 LEU A N 1
ATOM 747 C CA . LEU A 1 102 ? 12.100 -10.991 -8.327 1.00 96.50 102 LEU A CA 1
ATOM 748 C C . LEU A 1 102 ? 10.716 -10.559 -7.812 1.00 96.50 102 LEU A C 1
ATOM 750 O O . LEU A 1 102 ? 10.591 -10.231 -6.636 1.00 96.50 102 LEU A O 1
ATOM 754 N N . ASN A 1 103 ? 9.671 -10.650 -8.644 1.00 96.06 103 ASN A N 1
ATOM 755 C CA . ASN A 1 103 ? 8.283 -10.399 -8.243 1.00 96.06 103 ASN A CA 1
ATOM 756 C C . ASN A 1 103 ? 7.819 -11.384 -7.172 1.00 96.06 103 ASN A C 1
ATOM 758 O O . ASN A 1 103 ? 7.245 -10.961 -6.173 1.00 96.06 103 ASN A O 1
ATOM 762 N N . VAL A 1 104 ? 8.100 -12.680 -7.332 1.00 96.88 104 VAL A N 1
ATOM 763 C CA . VAL A 1 104 ? 7.747 -13.686 -6.316 1.00 96.88 104 VAL A CA 1
ATOM 764 C C . VAL A 1 104 ? 8.441 -13.377 -4.988 1.00 96.88 104 VAL A C 1
ATOM 766 O O . VAL A 1 104 ? 7.791 -13.350 -3.943 1.00 96.88 104 VAL A O 1
ATOM 769 N N . ALA A 1 105 ? 9.744 -13.084 -5.026 1.00 96.50 105 ALA A N 1
ATOM 770 C CA . ALA A 1 105 ? 10.504 -12.723 -3.833 1.00 96.50 105 ALA A CA 1
ATOM 771 C C . ALA A 1 105 ? 9.954 -11.452 -3.164 1.00 96.50 105 ALA A C 1
ATOM 773 O O . ALA A 1 105 ? 9.795 -11.415 -1.944 1.00 96.50 105 ALA A O 1
ATOM 774 N N . PHE A 1 106 ? 9.616 -10.434 -3.957 1.00 97.19 106 PHE A N 1
ATOM 775 C CA . PHE A 1 106 ? 9.061 -9.181 -3.459 1.00 97.19 106 PHE A CA 1
ATOM 776 C C . PHE A 1 106 ? 7.674 -9.367 -2.835 1.00 97.19 106 PHE A C 1
ATOM 778 O O . PHE A 1 106 ? 7.404 -8.798 -1.777 1.00 97.19 106 PHE A O 1
ATOM 785 N N . ILE A 1 107 ? 6.828 -10.218 -3.426 1.00 95.62 107 ILE A N 1
ATOM 786 C CA . ILE A 1 107 ? 5.508 -10.553 -2.879 1.00 95.62 107 ILE A CA 1
ATOM 787 C C . ILE A 1 107 ? 5.623 -11.202 -1.505 1.00 95.62 107 ILE A C 1
ATOM 789 O O . ILE A 1 107 ? 4.978 -10.767 -0.550 1.00 95.62 107 ILE A O 1
ATOM 793 N N . ILE A 1 108 ? 6.489 -12.208 -1.384 1.00 96.56 108 ILE A N 1
ATOM 794 C CA . ILE A 1 108 ? 6.739 -12.883 -0.107 1.00 96.56 108 ILE A CA 1
ATOM 795 C C . ILE A 1 108 ? 7.304 -11.891 0.916 1.00 96.56 108 ILE A C 1
ATOM 797 O O . ILE A 1 108 ? 6.889 -11.899 2.076 1.00 96.56 108 ILE A O 1
ATOM 801 N N . PHE A 1 109 ? 8.219 -11.016 0.488 1.00 97.00 109 PHE A N 1
ATOM 802 C CA . PHE A 1 109 ? 8.814 -9.997 1.343 1.00 97.00 109 PHE A CA 1
ATOM 803 C C . PHE A 1 109 ? 7.761 -9.056 1.935 1.00 97.00 109 PHE A C 1
ATOM 805 O O . PHE A 1 109 ? 7.683 -8.954 3.160 1.00 97.00 109 PHE A O 1
ATOM 812 N N . TYR A 1 110 ? 6.935 -8.398 1.111 1.00 94.75 110 TYR A N 1
ATOM 813 C CA . TYR A 1 110 ? 5.977 -7.423 1.641 1.00 94.75 110 TYR A CA 1
ATOM 814 C C . TYR A 1 110 ? 4.862 -8.100 2.446 1.00 94.75 110 TYR A C 1
ATOM 816 O O . TYR A 1 110 ? 4.415 -7.547 3.450 1.00 94.75 110 TYR A O 1
ATOM 824 N N . ALA A 1 111 ? 4.434 -9.308 2.060 1.00 94.31 111 ALA A N 1
ATOM 825 C CA . ALA A 1 111 ? 3.428 -10.060 2.806 1.00 94.31 111 ALA A CA 1
ATOM 826 C C . ALA A 1 111 ? 3.939 -10.434 4.205 1.00 94.31 111 ALA A C 1
ATOM 828 O O . ALA A 1 111 ? 3.242 -10.236 5.200 1.00 94.31 111 ALA A O 1
ATOM 829 N N . ARG A 1 112 ? 5.185 -10.920 4.298 1.00 95.31 112 ARG A N 1
ATOM 830 C CA . ARG A 1 112 ? 5.833 -11.215 5.582 1.00 95.31 112 ARG A CA 1
ATOM 831 C C . ARG A 1 112 ? 6.061 -9.950 6.401 1.00 95.31 112 ARG A C 1
ATOM 833 O O . ARG A 1 112 ? 5.866 -9.971 7.609 1.00 95.31 112 ARG A O 1
ATOM 840 N N . TYR A 1 113 ? 6.470 -8.861 5.761 1.00 95.56 113 TYR A N 1
ATOM 841 C CA . TYR A 1 113 ? 6.653 -7.578 6.425 1.00 95.56 113 TYR A CA 1
ATOM 842 C C . TYR A 1 113 ? 5.359 -7.106 7.105 1.00 95.56 113 TYR A C 1
ATOM 844 O O . TYR A 1 113 ? 5.369 -6.812 8.297 1.00 95.56 113 TYR A O 1
ATOM 852 N N . PHE A 1 114 ? 4.230 -7.131 6.391 1.00 93.88 114 PHE A N 1
ATOM 853 C CA . PHE A 1 114 ? 2.937 -6.761 6.968 1.00 93.88 114 PHE A CA 1
ATOM 854 C C . PHE A 1 114 ? 2.433 -7.730 8.034 1.00 93.88 114 PHE A C 1
ATOM 856 O O . PHE A 1 114 ? 1.830 -7.279 9.001 1.00 93.88 114 PHE A O 1
ATOM 863 N N . ALA A 1 115 ? 2.697 -9.033 7.893 1.00 93.75 115 ALA A N 1
ATOM 864 C CA . ALA A 1 115 ? 2.426 -10.019 8.943 1.00 93.75 115 ALA A CA 1
ATOM 865 C C . ALA A 1 115 ? 3.090 -9.642 10.260 1.00 93.75 115 ALA A C 1
ATOM 867 O O . ALA A 1 115 ? 2.410 -9.541 11.275 1.00 93.75 115 ALA A O 1
ATOM 868 N N . LEU A 1 116 ? 4.389 -9.349 10.214 1.00 94.12 116 LEU A N 1
ATOM 869 C CA . LEU A 1 116 ? 5.144 -8.988 11.406 1.00 94.12 116 LEU A CA 1
ATOM 870 C C . LEU A 1 116 ? 4.596 -7.712 12.049 1.00 94.12 116 LEU A C 1
ATOM 872 O O . LEU A 1 116 ? 4.347 -7.716 13.246 1.00 94.12 116 LEU A O 1
ATOM 876 N N . VAL A 1 117 ? 4.334 -6.667 11.257 1.00 93.69 117 VAL A N 1
ATOM 877 C CA . VAL A 1 117 ? 3.784 -5.394 11.759 1.00 93.69 117 VAL A CA 1
ATOM 878 C C . VAL A 1 117 ? 2.385 -5.572 12.361 1.00 93.69 117 VAL A C 1
ATOM 880 O O . VAL A 1 117 ? 2.075 -4.999 13.401 1.00 93.69 117 VAL A O 1
ATOM 883 N N . TYR A 1 118 ? 1.528 -6.377 11.731 1.00 91.69 118 TYR A N 1
ATOM 884 C CA . TYR A 1 118 ? 0.188 -6.678 12.242 1.00 91.69 118 TYR A CA 1
ATOM 885 C C . TYR A 1 118 ? 0.239 -7.419 13.588 1.00 91.69 118 TYR A C 1
ATOM 887 O O . TYR A 1 118 ? -0.571 -7.159 14.477 1.00 91.69 118 TYR A O 1
ATOM 895 N N . GLU A 1 119 ? 1.200 -8.331 13.738 1.00 92.06 119 GLU A N 1
ATOM 896 C CA . GLU A 1 119 ? 1.375 -9.197 14.908 1.00 92.06 119 GLU A CA 1
ATOM 897 C C . GLU A 1 119 ? 2.090 -8.501 16.085 1.00 92.06 119 GLU A C 1
ATOM 899 O O . GLU A 1 119 ? 2.114 -9.047 17.187 1.00 92.06 119 GLU A O 1
ATOM 904 N N . GLU A 1 120 ? 2.599 -7.272 15.910 1.00 92.25 120 GLU A N 1
ATOM 905 C CA . GLU A 1 120 ? 3.183 -6.467 17.001 1.00 92.25 120 GLU A CA 1
ATOM 906 C C . GLU A 1 120 ? 2.176 -6.143 18.113 1.00 92.25 120 GLU A C 1
ATOM 908 O O . GLU A 1 120 ? 2.565 -5.865 19.249 1.00 92.25 120 GLU A O 1
ATOM 913 N N . THR A 1 121 ? 0.875 -6.192 17.809 1.00 90.50 121 THR A N 1
ATOM 914 C CA . THR A 1 121 ? -0.184 -6.020 18.806 1.00 90.50 121 THR A CA 1
ATOM 915 C C . THR A 1 121 ? -1.254 -7.101 18.681 1.00 90.50 121 THR A C 1
ATOM 917 O O . THR A 1 121 ? -1.630 -7.460 17.563 1.00 90.50 121 THR A O 1
ATOM 920 N N . PRO A 1 122 ? -1.799 -7.609 19.806 1.00 85.19 122 PRO A N 1
ATOM 921 C CA . PRO A 1 122 ? -2.876 -8.589 19.766 1.00 85.19 122 PRO A CA 1
ATOM 922 C C . PRO A 1 122 ? -4.102 -8.043 19.032 1.00 85.19 122 PRO A C 1
ATOM 924 O O . PRO A 1 122 ? -4.561 -6.927 19.311 1.00 85.19 122 PRO A O 1
ATOM 927 N N . ALA A 1 123 ? -4.651 -8.851 18.125 1.00 79.69 123 ALA A N 1
ATOM 928 C CA . ALA A 1 123 ? -5.872 -8.501 17.419 1.00 79.69 123 ALA A CA 1
ATOM 929 C C . ALA A 1 123 ? -7.033 -8.327 18.418 1.00 79.69 123 ALA A C 1
ATOM 931 O O . ALA A 1 123 ? -7.193 -9.150 19.321 1.00 79.69 123 ALA A O 1
ATOM 932 N N . PRO A 1 124 ? -7.835 -7.252 18.305 1.00 75.25 124 PRO A N 1
ATOM 933 C CA . PRO A 1 124 ? -9.079 -7.139 19.051 1.00 75.25 124 PRO A CA 1
ATOM 934 C C . PRO A 1 124 ? -10.072 -8.202 18.565 1.00 75.25 124 PRO A C 1
ATOM 936 O O . PRO A 1 124 ? -10.210 -8.384 17.347 1.00 75.25 124 PRO A O 1
ATOM 939 N N . GLU A 1 125 ? -10.735 -8.862 19.519 1.00 71.12 125 GLU A N 1
ATOM 940 C CA . GLU A 1 125 ? -11.896 -9.730 19.270 1.00 71.12 125 GLU A CA 1
ATOM 941 C C . GLU A 1 125 ? -13.031 -8.941 18.608 1.00 71.12 125 GLU A C 1
ATOM 943 O O . GLU A 1 125 ? -13.323 -7.810 19.071 1.00 71.12 125 GLU A O 1
#

Foldseek 3Di:
DDDDPVVVVVVVVVVVVVVVVVVVVVVVVVLLQLQLVLQCVVVVDNVSSVVVVQSVVLCVQLPVVLSVVLVVVLVVVVVVLVVQLVVLVVDPPRSVVVVVVSVVVNVVVVNVSSNVSSVVDDRDD

pLDDT: mean 91.64, std 7.03, range [47.84, 97.69]

Radius of gyration: 20.34 Å; chains: 1; bounding box: 43×45×50 Å

Secondary structure (DSSP, 8-state):
----HHHHHHHHHHHHHHHHHHHHHHHHHHHHHHHHHHHHHHHT-GGGGG-HHHHHHHHHHH-HHHHHHHHHHHHHHHHHHHHHHHHHTTSTTHHHHHHHHHHHHHHHHHHHHHHHHHHTSPPP-

Sequence (125 aa):
AGGDPATIGAAALSILGGILIAGIIAIIMAFIALFAIMRFARTDSFGEAFNFSAILNHIGKLGWGTWIIALIILLVIAIVYGFIVGLLASIPILGWLIALFLNVAFIIFYARYFALVYEETPAPE